Protein AF-A0A7C2RDG3-F1 (afdb_monomer)

Solvent-accessible surface area (backbone atoms only — not comparable to full-atom values): 4811 Å² total; per-residue (Å²): 50,68,52,20,84,84,53,68,52,64,59,61,53,54,49,47,54,48,48,59,75,64,56,87,61,97,66,88,74,85,78,93,80,40,84,72,40,36,77,74,81,81,73,53,70,69,55,55,50,51,54,51,50,52,56,51,50,51,49,26,64,78,68,73,50,55,70,70,61,54,51,54,59,74,71,50,132

pLDDT: mean 90.43, std 9.87, range [52.97, 98.62]

Mean predicted aligned error: 5.08 Å

Structure (mmCIF, N/CA/C/O backbone):
data_AF-A0A7C2RDG3-F1
#
_entry.id   AF-A0A7C2RDG3-F1
#
loop_
_atom_site.group_PDB
_atom_site.id
_atom_site.type_symbol
_atom_site.label_atom_id
_atom_site.label_alt_id
_atom_site.label_comp_id
_atom_site.label_asym_id
_atom_site.label_entity_id
_atom_site.label_seq_id
_atom_site.pdbx_PDB_ins_code
_atom_site.Cartn_x
_atom_site.Cartn_y
_atom_site.Cartn_z
_atom_site.occupancy
_atom_site.B_iso_or_equiv
_atom_site.auth_seq_id
_ato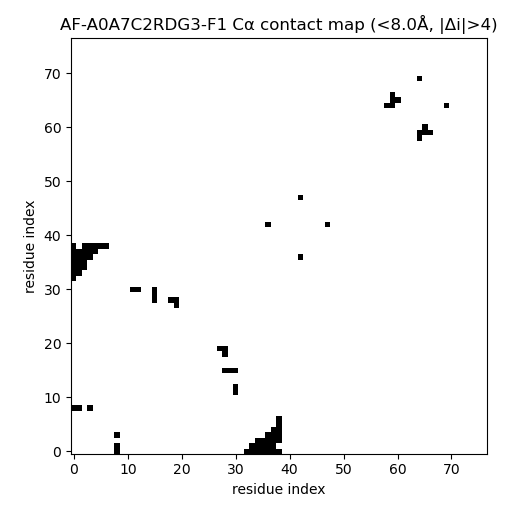m_site.auth_comp_id
_atom_site.auth_asym_id
_atom_site.auth_atom_id
_atom_site.pdbx_PDB_model_num
ATOM 1 N N . GLY A 1 1 ? 2.973 -4.979 -10.347 1.00 84.31 1 GLY A N 1
ATOM 2 C CA . GLY A 1 1 ? 1.762 -4.427 -10.991 1.00 84.31 1 GLY A CA 1
ATOM 3 C C . GLY A 1 1 ? 1.341 -5.332 -12.130 1.00 84.31 1 GLY A C 1
ATOM 4 O O . GLY A 1 1 ? 1.716 -6.497 -12.111 1.00 84.31 1 GLY A O 1
ATOM 5 N N . ASP A 1 2 ? 0.593 -4.835 -13.118 1.00 91.69 2 ASP A N 1
ATOM 6 C CA . ASP A 1 2 ? 0.096 -5.649 -14.252 1.00 91.69 2 ASP A CA 1
ATOM 7 C C . ASP A 1 2 ? 1.202 -6.371 -15.033 1.00 91.69 2 ASP A C 1
ATOM 9 O O . ASP A 1 2 ? 0.955 -7.425 -15.610 1.00 91.69 2 ASP A O 1
ATOM 13 N N . SER A 1 3 ? 2.415 -5.814 -15.048 1.00 92.31 3 SER A N 1
ATOM 14 C CA . SER A 1 3 ? 3.558 -6.369 -15.780 1.00 92.31 3 SER A CA 1
ATOM 15 C C . SER A 1 3 ? 4.467 -7.244 -14.904 1.00 92.31 3 SER A C 1
ATOM 17 O O . SER A 1 3 ? 5.622 -7.480 -15.261 1.00 92.31 3 SER A O 1
ATOM 19 N N . ASP A 1 4 ? 4.014 -7.675 -13.719 1.00 92.56 4 ASP A N 1
ATOM 20 C CA . ASP A 1 4 ? 4.788 -8.591 -12.874 1.00 92.56 4 ASP A CA 1
ATOM 21 C C . ASP A 1 4 ? 4.840 -9.982 -13.523 1.00 92.56 4 ASP A C 1
ATOM 23 O O . ASP A 1 4 ? 3.839 -10.685 -13.630 1.00 92.56 4 ASP A O 1
ATOM 27 N N . THR A 1 5 ? 6.030 -10.364 -13.984 1.00 92.88 5 THR A N 1
ATOM 28 C CA . THR A 1 5 ? 6.295 -11.656 -14.628 1.00 92.88 5 THR A CA 1
ATOM 29 C C . THR A 1 5 ? 6.782 -12.730 -13.654 1.00 92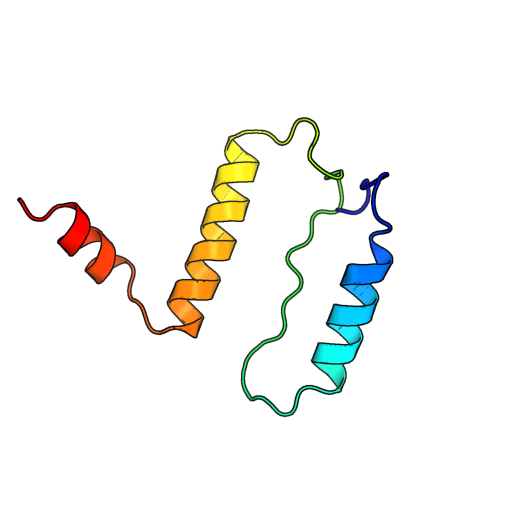.88 5 THR A C 1
ATOM 31 O O . THR A 1 5 ? 6.990 -13.871 -14.062 1.00 92.88 5 THR A O 1
ATOM 34 N N . ARG A 1 6 ? 6.996 -12.388 -12.376 1.00 94.88 6 ARG A N 1
ATOM 35 C CA . ARG A 1 6 ? 7.459 -13.309 -11.326 1.00 94.88 6 ARG A CA 1
ATOM 36 C C . ARG A 1 6 ? 6.305 -13.839 -10.487 1.00 94.88 6 ARG A C 1
ATOM 38 O O . ARG A 1 6 ? 6.331 -15.005 -10.104 1.00 94.88 6 ARG A O 1
ATOM 45 N N . VAL A 1 7 ? 5.323 -12.992 -10.186 1.00 95.06 7 VAL A N 1
ATOM 46 C CA . VAL A 1 7 ? 4.138 -13.343 -9.396 1.00 95.06 7 VAL A CA 1
ATOM 47 C C . VAL A 1 7 ? 2.892 -12.834 -10.109 1.00 95.06 7 VAL A C 1
ATOM 49 O O . VAL A 1 7 ? 2.794 -11.652 -10.421 1.00 95.06 7 VAL A O 1
ATOM 52 N N . ASP A 1 8 ? 1.922 -13.723 -10.337 1.00 95.75 8 ASP A N 1
ATOM 53 C CA . ASP A 1 8 ? 0.697 -13.383 -11.063 1.00 95.75 8 ASP A CA 1
ATOM 54 C C . ASP A 1 8 ? -0.118 -12.298 -10.317 1.00 95.75 8 ASP A C 1
ATOM 56 O O . ASP A 1 8 ? -0.538 -12.518 -9.168 1.00 95.75 8 ASP A O 1
ATOM 60 N N . PRO A 1 9 ? -0.413 -11.145 -10.952 1.00 95.62 9 PRO A N 1
ATOM 61 C CA . PRO A 1 9 ? -1.134 -10.048 -10.306 1.00 95.62 9 PRO A CA 1
ATOM 62 C C . PRO A 1 9 ? -2.546 -10.407 -9.818 1.00 95.62 9 PRO A C 1
ATOM 64 O O . PRO A 1 9 ? -3.096 -9.733 -8.938 1.00 95.62 9 PRO A O 1
ATOM 67 N N . LEU A 1 10 ? -3.151 -11.476 -10.346 1.00 96.62 10 LEU A N 1
ATOM 68 C CA . LEU A 1 10 ? -4.464 -11.960 -9.932 1.00 96.62 10 LEU A CA 1
ATOM 69 C C . LEU A 1 10 ? -4.482 -12.407 -8.464 1.00 96.62 10 LEU A C 1
ATOM 71 O O . LEU A 1 10 ? -5.549 -12.417 -7.848 1.00 96.62 10 LEU A O 1
ATOM 75 N N . HIS A 1 11 ? -3.330 -12.754 -7.882 1.00 97.56 11 HIS A N 1
ATOM 76 C CA . HIS A 1 11 ? -3.236 -13.105 -6.462 1.00 97.56 11 HIS A CA 1
ATOM 77 C C . HIS A 1 11 ? -3.686 -11.934 -5.583 1.00 97.56 11 HIS A C 1
ATOM 79 O O . HIS A 1 11 ? -4.617 -12.076 -4.787 1.00 97.56 11 HIS A O 1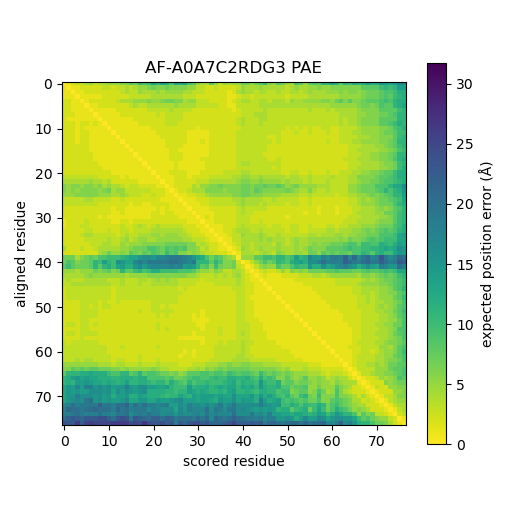
ATOM 85 N N . ALA A 1 12 ? -3.097 -10.756 -5.799 1.00 97.12 12 ALA A N 1
ATOM 86 C CA . ALA A 1 12 ? -3.444 -9.553 -5.055 1.00 97.12 12 ALA A CA 1
ATOM 87 C C . ALA A 1 12 ? -4.883 -9.098 -5.349 1.00 97.12 12 ALA A C 1
ATOM 89 O O . ALA A 1 12 ? -5.630 -8.791 -4.421 1.00 97.12 12 ALA A O 1
ATOM 90 N N . ARG A 1 13 ? -5.314 -9.124 -6.621 1.00 97.31 13 ARG A N 1
ATOM 91 C CA . ARG A 1 13 ? -6.664 -8.669 -7.007 1.00 97.31 13 ARG A CA 1
ATOM 92 C C . ARG A 1 13 ? -7.780 -9.522 -6.406 1.00 97.31 13 ARG A C 1
ATOM 94 O O . ARG A 1 13 ? -8.724 -8.971 -5.847 1.00 97.31 13 ARG A O 1
ATOM 101 N N . LYS A 1 14 ? -7.679 -10.857 -6.485 1.00 98.12 14 LYS A N 1
ATOM 102 C CA . LYS A 1 14 ? -8.702 -11.753 -5.910 1.00 98.12 14 LYS A CA 1
ATOM 103 C C . LYS A 1 14 ? -8.754 -11.645 -4.392 1.00 98.12 14 LYS A C 1
ATOM 105 O O . LYS A 1 14 ? -9.844 -11.624 -3.831 1.00 98.12 14 LYS A O 1
ATOM 110 N N . MET A 1 15 ? -7.594 -11.559 -3.737 1.00 98.38 15 MET A N 1
ATOM 111 C CA . MET A 1 15 ? -7.528 -11.390 -2.287 1.00 98.38 15 MET A CA 1
ATOM 112 C C . MET A 1 15 ? -8.160 -10.064 -1.852 1.00 98.38 15 MET A C 1
ATOM 114 O O . MET A 1 15 ? -8.990 -10.066 -0.950 1.00 98.38 15 MET A O 1
ATOM 118 N N . ALA A 1 16 ? -7.820 -8.953 -2.514 1.00 98.25 16 ALA A N 1
ATOM 119 C CA . ALA A 1 16 ? -8.392 -7.645 -2.206 1.00 98.25 16 ALA A CA 1
ATOM 120 C C . ALA A 1 16 ? -9.916 -7.632 -2.388 1.00 98.25 16 ALA A C 1
ATOM 122 O O . ALA A 1 16 ? -10.626 -7.206 -1.482 1.00 98.25 16 ALA A O 1
ATOM 123 N N . ALA A 1 17 ? -10.418 -8.169 -3.506 1.00 98.38 17 ALA A N 1
ATOM 124 C CA . ALA A 1 17 ? -11.853 -8.262 -3.765 1.00 98.38 17 ALA A CA 1
ATOM 125 C C . ALA A 1 17 ? -12.580 -9.107 -2.706 1.00 98.38 17 ALA A C 1
ATOM 127 O O . ALA A 1 17 ? -13.630 -8.706 -2.208 1.00 98.38 17 ALA A O 1
ATOM 128 N N . LEU A 1 18 ? -12.006 -10.254 -2.322 1.00 98.62 18 LEU A N 1
ATOM 129 C CA . LEU A 1 18 ? -12.572 -11.099 -1.273 1.00 98.62 18 LEU A CA 1
ATOM 130 C C . LEU A 1 18 ? -12.607 -10.362 0.070 1.00 98.62 18 LEU A C 1
ATOM 132 O O . LEU A 1 18 ? -13.658 -10.295 0.695 1.00 98.62 18 LEU A O 1
ATOM 136 N N . LEU A 1 19 ? -11.490 -9.761 0.487 1.00 98.38 19 LEU A N 1
ATOM 137 C CA . LEU A 1 19 ? -11.404 -9.022 1.747 1.00 98.38 19 LEU A CA 1
ATOM 138 C C . LEU A 1 19 ? -12.375 -7.837 1.788 1.00 98.38 19 LEU A C 1
ATOM 140 O O . LEU A 1 19 ? -13.009 -7.618 2.814 1.00 98.38 19 LEU A O 1
ATOM 144 N N . GLN A 1 20 ? -12.533 -7.102 0.687 1.00 98.19 20 GLN A N 1
ATOM 145 C CA . GLN A 1 20 ? -13.520 -6.024 0.578 1.00 98.19 20 GLN A CA 1
ATOM 146 C C . GLN A 1 20 ? -14.955 -6.542 0.721 1.00 98.19 20 GLN A C 1
ATOM 148 O O . GLN A 1 20 ? -15.773 -5.891 1.364 1.00 98.19 20 GLN A O 1
ATOM 153 N N . ALA A 1 21 ? -15.261 -7.712 0.154 1.00 98.25 21 ALA A N 1
ATOM 154 C CA . ALA A 1 21 ? -16.592 -8.307 0.228 1.00 98.25 21 ALA A CA 1
ATOM 155 C C . ALA A 1 21 ? -16.914 -8.916 1.604 1.00 98.25 21 ALA A C 1
ATOM 157 O O . ALA A 1 21 ? -18.084 -8.983 1.976 1.00 98.25 21 ALA A O 1
ATOM 158 N N . THR A 1 22 ? -15.906 -9.389 2.345 1.00 98.19 22 THR A N 1
ATOM 159 C CA . THR A 1 22 ? -16.121 -10.184 3.567 1.00 98.19 22 THR A CA 1
ATOM 160 C C . THR A 1 22 ? -15.652 -9.522 4.855 1.00 98.19 22 THR A C 1
ATOM 162 O O . THR A 1 22 ? -15.904 -10.065 5.929 1.00 98.19 22 THR A O 1
ATOM 165 N N . THR A 1 23 ? -14.919 -8.408 4.794 1.00 96.75 23 THR A N 1
ATOM 166 C CA . THR A 1 23 ? -14.423 -7.749 6.007 1.00 96.75 23 THR A CA 1
ATOM 167 C C . THR A 1 23 ? -15.585 -7.313 6.902 1.00 96.75 23 THR A C 1
ATOM 169 O O . THR A 1 23 ? -16.4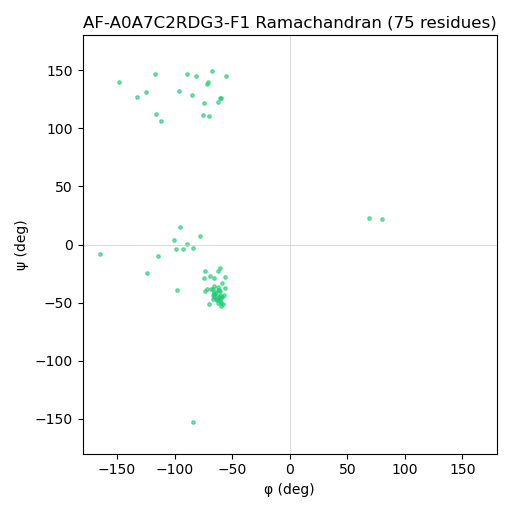86 -6.599 6.478 1.00 96.75 23 THR A O 1
ATOM 172 N N . GLY A 1 24 ? -15.552 -7.736 8.168 1.00 96.81 24 GLY A N 1
ATOM 173 C CA . GLY A 1 24 ? -16.439 -7.220 9.218 1.00 96.81 24 GLY A CA 1
ATOM 174 C C . GLY A 1 24 ? -15.860 -6.002 9.944 1.00 96.81 24 GLY A C 1
ATOM 175 O O . GLY A 1 24 ? -16.458 -5.506 10.895 1.00 96.81 24 GLY A O 1
ATOM 176 N N . SER A 1 25 ? -14.665 -5.551 9.551 1.00 95.31 25 SER A N 1
ATOM 177 C CA . SER A 1 25 ? -14.039 -4.359 10.113 1.00 95.31 25 SER A CA 1
ATOM 178 C C . SER A 1 25 ? -14.600 -3.100 9.461 1.00 95.31 25 SER A C 1
ATOM 180 O O . SER A 1 25 ? -14.798 -3.064 8.252 1.00 95.31 25 SER A O 1
ATOM 182 N N . ASN A 1 26 ? -14.727 -2.022 10.237 1.00 95.31 26 ASN A N 1
ATOM 183 C CA . ASN A 1 26 ? -15.032 -0.685 9.712 1.00 95.31 26 ASN A CA 1
ATOM 184 C C . ASN A 1 26 ? -13.804 0.010 9.088 1.00 95.31 26 ASN A C 1
ATOM 186 O O . ASN A 1 26 ? -13.851 1.202 8.786 1.00 95.31 26 ASN A O 1
ATOM 190 N N . LYS A 1 27 ? -12.680 -0.703 8.949 1.00 96.44 27 LYS A N 1
ATOM 191 C CA . LYS A 1 27 ? -11.456 -0.201 8.321 1.00 96.44 27 LYS A CA 1
ATOM 192 C C . LYS A 1 27 ? -11.465 -0.478 6.814 1.00 96.44 27 LYS A C 1
ATOM 194 O O . LYS A 1 27 ? -11.985 -1.509 6.388 1.00 96.44 27 LYS A O 1
ATOM 199 N N . PRO A 1 28 ? -10.867 0.407 6.002 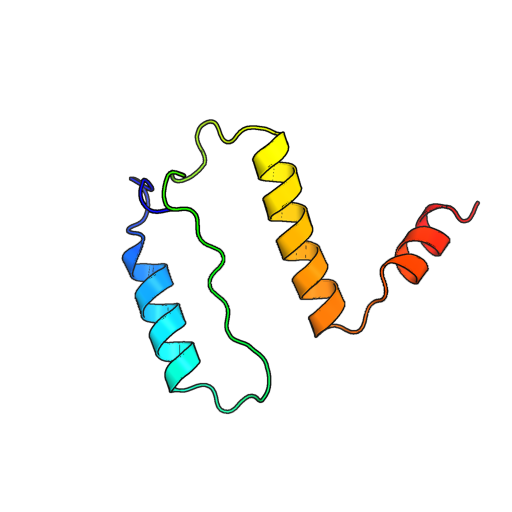1.00 96.88 28 PRO A N 1
ATOM 200 C CA . PRO A 1 28 ? -10.798 0.219 4.558 1.00 96.88 28 PRO A CA 1
ATOM 201 C C . PRO A 1 28 ? -9.899 -0.966 4.185 1.00 96.88 28 PRO A C 1
ATOM 203 O O . PRO A 1 28 ? -8.886 -1.233 4.832 1.00 96.88 28 PRO A O 1
ATOM 206 N N . VAL A 1 29 ? -10.226 -1.611 3.070 1.00 97.56 29 VAL A N 1
ATOM 207 C CA . VAL A 1 29 ? -9.344 -2.560 2.385 1.00 97.56 29 VAL A CA 1
ATOM 208 C C . VAL A 1 29 ? -9.028 -1.978 1.014 1.00 97.56 29 VAL A C 1
ATOM 210 O O . VAL A 1 29 ? -9.914 -1.859 0.167 1.00 97.56 29 VAL A O 1
ATOM 213 N N . LEU A 1 30 ? -7.770 -1.594 0.805 1.00 97.56 30 LEU A N 1
ATOM 214 C CA . LEU A 1 30 ? -7.297 -0.952 -0.420 1.00 97.56 30 LEU A CA 1
ATOM 215 C C . LEU A 1 30 ? -6.252 -1.833 -1.106 1.00 97.56 30 LEU A C 1
ATOM 217 O O . LEU A 1 30 ? -5.476 -2.518 -0.442 1.00 97.56 30 LEU A O 1
ATOM 221 N N . LEU A 1 31 ? -6.227 -1.791 -2.438 1.00 96.94 31 LEU A N 1
ATOM 222 C CA . LEU A 1 31 ? -5.177 -2.396 -3.249 1.00 96.94 31 LEU A CA 1
ATOM 223 C C . LEU A 1 31 ? -4.385 -1.272 -3.915 1.00 96.94 31 LEU A C 1
ATOM 225 O O . LEU A 1 31 ? -4.879 -0.641 -4.847 1.00 96.94 31 LEU A O 1
ATOM 229 N N . HIS A 1 32 ? -3.167 -1.032 -3.434 1.00 95.56 32 HIS A N 1
ATOM 230 C CA . HIS A 1 32 ? -2.234 -0.139 -4.110 1.00 95.56 32 HIS A CA 1
ATOM 231 C C . HIS A 1 32 ? -1.688 -0.852 -5.354 1.00 95.56 32 HIS A C 1
ATOM 233 O O . HIS A 1 32 ? -1.189 -1.977 -5.262 1.00 95.56 32 HIS A O 1
ATOM 239 N N . TYR A 1 33 ? -1.887 -0.259 -6.533 1.00 93.12 33 TYR A N 1
ATOM 240 C CA . TYR A 1 33 ? -1.731 -0.972 -7.795 1.00 93.12 33 TYR A CA 1
ATOM 241 C C . TYR A 1 33 ? -1.248 -0.074 -8.928 1.00 93.12 33 TYR A C 1
ATOM 243 O O . TYR A 1 33 ? -1.742 1.035 -9.106 1.00 93.12 33 TYR A O 1
ATOM 251 N N . ASP A 1 34 ? -0.353 -0.613 -9.754 1.00 91.19 34 ASP A N 1
ATOM 252 C CA . ASP A 1 34 ? 0.172 0.048 -10.945 1.00 91.19 34 ASP A CA 1
ATOM 253 C C . ASP A 1 34 ? -0.042 -0.843 -12.182 1.00 91.19 34 ASP A C 1
ATOM 255 O O . ASP A 1 34 ? 0.255 -2.045 -12.172 1.00 91.19 34 ASP A O 1
ATOM 259 N N . THR A 1 35 ? -0.575 -0.247 -13.250 1.00 90.88 35 THR A N 1
ATOM 260 C CA . THR A 1 35 ? -0.948 -0.930 -14.502 1.00 90.88 35 THR A CA 1
ATOM 261 C C . THR A 1 35 ? 0.213 -1.112 -15.484 1.00 90.88 35 THR A C 1
ATOM 263 O O . THR A 1 35 ? 0.054 -1.715 -16.543 1.00 90.88 35 THR A O 1
ATOM 266 N N . LYS A 1 36 ? 1.400 -0.601 -15.158 1.00 88.44 36 LYS A N 1
ATOM 267 C CA . LYS A 1 36 ? 2.614 -0.675 -15.983 1.00 88.44 36 LYS A CA 1
ATOM 268 C C . LYS A 1 36 ? 3.790 -1.305 -15.237 1.00 88.44 36 LYS A C 1
ATOM 270 O O . LYS A 1 36 ? 4.687 -1.849 -15.872 1.00 88.44 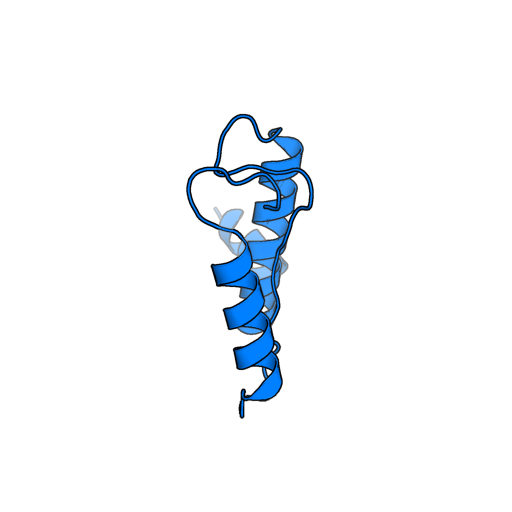36 LYS A O 1
ATOM 275 N N . ALA A 1 37 ? 3.805 -1.254 -13.907 1.00 86.88 37 ALA A N 1
ATOM 276 C CA . ALA A 1 37 ? 4.921 -1.746 -13.110 1.00 86.88 37 ALA A CA 1
ATOM 277 C C . ALA A 1 37 ? 5.026 -3.282 -13.106 1.00 86.88 37 ALA A C 1
ATOM 279 O O . ALA A 1 37 ? 4.026 -3.999 -12.966 1.00 86.88 37 ALA A O 1
ATOM 280 N N . GLY A 1 38 ? 6.266 -3.775 -13.192 1.00 87.44 38 GLY A N 1
ATOM 281 C CA . GLY A 1 38 ? 6.632 -5.183 -13.021 1.00 87.44 38 GLY A CA 1
ATOM 282 C C . GLY A 1 38 ? 6.827 -5.596 -11.560 1.00 87.44 38 GLY A C 1
ATOM 283 O O . GLY A 1 38 ? 6.220 -5.007 -10.668 1.00 87.44 38 GLY A O 1
ATOM 284 N N . HIS A 1 39 ? 7.671 -6.609 -11.320 1.00 88.62 39 HIS A N 1
ATOM 285 C CA . HIS A 1 39 ? 7.980 -7.093 -9.965 1.00 88.62 39 HIS A CA 1
ATOM 286 C C . HIS A 1 39 ? 8.824 -6.104 -9.151 1.00 88.62 39 HIS A C 1
ATOM 288 O O . HIS A 1 39 ? 8.504 -5.781 -8.016 1.00 88.62 39 HIS A O 1
ATOM 294 N N . SER A 1 40 ? 9.936 -5.643 -9.727 1.00 73.88 40 SER A N 1
ATOM 295 C CA . SER A 1 40 ? 10.862 -4.709 -9.065 1.00 73.88 40 SER A CA 1
ATOM 296 C C . SER A 1 40 ? 11.854 -4.022 -10.014 1.00 73.88 40 SER A C 1
ATOM 298 O O . SER A 1 40 ? 12.590 -3.130 -9.600 1.00 73.88 40 SER A O 1
ATOM 300 N N . GLY A 1 41 ? 11.915 -4.423 -11.289 1.00 67.31 41 GLY A N 1
ATOM 301 C CA . GLY A 1 41 ? 12.925 -3.930 -12.224 1.00 67.31 41 GLY A CA 1
ATOM 302 C C . GLY A 1 41 ? 12.637 -2.511 -12.714 1.00 67.31 41 GLY A C 1
ATOM 303 O O . GLY A 1 41 ? 11.709 -2.314 -13.490 1.00 67.31 41 GLY A O 1
ATOM 304 N N . GLY A 1 42 ? 13.469 -1.547 -12.311 1.00 75.06 42 GLY A N 1
ATOM 305 C CA . GLY A 1 42 ? 13.597 -0.255 -12.997 1.00 75.06 42 GLY A CA 1
ATOM 306 C C . GLY A 1 42 ? 12.527 0.797 -12.692 1.00 75.06 42 GLY A C 1
ATOM 307 O O . GLY A 1 42 ? 12.346 1.705 -13.500 1.00 75.06 42 GLY A O 1
ATOM 308 N N . LEU A 1 43 ? 11.831 0.708 -11.553 1.00 83.44 43 LEU A N 1
ATOM 309 C CA . LEU A 1 43 ? 10.920 1.772 -11.116 1.00 83.44 43 LEU A CA 1
ATOM 310 C C . LEU A 1 43 ? 11.692 3.095 -10.933 1.00 83.44 43 LEU A C 1
ATOM 312 O O . LEU A 1 43 ? 12.681 3.115 -10.193 1.00 83.44 43 LEU A O 1
ATOM 316 N N . PRO A 1 44 ? 11.264 4.204 -11.570 1.00 90.12 44 PRO A N 1
ATOM 317 C CA . PRO A 1 44 ? 11.872 5.514 -11.361 1.00 90.12 44 PRO A CA 1
ATOM 318 C C . PRO A 1 44 ? 11.876 5.899 -9.880 1.00 90.12 44 PRO A C 1
ATOM 320 O O . PRO A 1 44 ? 10.920 5.611 -9.163 1.00 90.12 44 PRO A O 1
ATOM 323 N N . VAL A 1 45 ? 12.919 6.600 -9.426 1.00 92.75 45 VAL A N 1
ATOM 324 C CA . VAL A 1 45 ? 13.022 7.054 -8.025 1.00 92.75 45 VAL A CA 1
ATOM 325 C C . VAL A 1 45 ? 11.813 7.900 -7.620 1.00 92.75 45 VAL A C 1
ATOM 327 O O . VAL A 1 45 ? 11.316 7.751 -6.511 1.00 92.75 45 VAL A O 1
ATOM 330 N N . SER A 1 46 ? 11.289 8.731 -8.525 1.00 93.81 46 SER A N 1
ATOM 331 C CA . SER A 1 46 ? 10.065 9.500 -8.275 1.00 93.81 46 SER A CA 1
ATOM 332 C C . SER A 1 46 ? 8.881 8.599 -7.926 1.00 93.81 46 SER A C 1
ATOM 334 O O . SER A 1 46 ? 8.183 8.865 -6.955 1.00 93.81 46 SER A O 1
ATOM 336 N N . LYS A 1 47 ? 8.710 7.491 -8.654 1.00 90.94 47 LYS A N 1
ATOM 337 C CA . LYS A 1 47 ? 7.628 6.539 -8.404 1.00 90.94 47 LYS A CA 1
ATOM 338 C C . LYS A 1 47 ? 7.825 5.796 -7.084 1.00 90.94 47 LYS A C 1
ATOM 340 O O . LYS A 1 47 ? 6.874 5.625 -6.339 1.00 90.94 47 LYS A O 1
ATOM 345 N N . GLN A 1 48 ? 9.065 5.441 -6.749 1.00 91.81 48 GLN A N 1
ATOM 346 C CA . GLN A 1 48 ? 9.379 4.853 -5.442 1.00 91.81 48 GLN A CA 1
ATOM 347 C C . GLN A 1 48 ? 9.044 5.810 -4.286 1.00 91.81 48 GLN A C 1
ATOM 349 O O . GLN A 1 48 ? 8.540 5.371 -3.257 1.00 91.81 48 GLN A O 1
ATOM 354 N N . ILE A 1 49 ? 9.305 7.114 -4.450 1.00 95.25 49 ILE A N 1
ATOM 355 C CA . ILE A 1 49 ? 8.954 8.136 -3.453 1.00 95.25 49 ILE A CA 1
ATOM 356 C C . ILE A 1 49 ? 7.435 8.259 -3.320 1.00 95.25 49 ILE A C 1
ATOM 358 O O . ILE A 1 49 ? 6.942 8.307 -2.196 1.00 95.25 49 ILE A O 1
ATOM 362 N N . GLU A 1 50 ? 6.701 8.301 -4.433 1.00 94.69 50 GLU A N 1
ATOM 363 C CA . GLU A 1 50 ? 5.231 8.325 -4.433 1.00 94.69 50 GLU A CA 1
ATOM 364 C C . GLU A 1 50 ? 4.661 7.100 -3.709 1.00 94.69 50 GLU A C 1
ATOM 366 O O . GLU A 1 50 ? 3.899 7.255 -2.758 1.00 94.69 50 GLU A O 1
ATOM 371 N N . ASP A 1 51 ? 5.109 5.898 -4.083 1.00 93.88 51 ASP A N 1
ATOM 372 C CA . ASP A 1 51 ? 4.614 4.646 -3.511 1.00 93.88 51 ASP A CA 1
ATOM 373 C C . ASP A 1 51 ? 4.875 4.578 -1.999 1.00 93.88 51 ASP A C 1
ATOM 375 O O . ASP A 1 51 ? 3.977 4.267 -1.216 1.00 93.88 51 ASP A O 1
ATOM 379 N N . LEU A 1 52 ? 6.085 4.951 -1.569 1.00 95.12 52 LEU A N 1
ATOM 380 C CA . LEU A 1 52 ? 6.434 5.000 -0.150 1.00 95.12 52 LEU A CA 1
ATOM 381 C C . LEU A 1 52 ? 5.638 6.077 0.603 1.00 95.12 52 LEU A C 1
ATOM 383 O O . LEU A 1 52 ? 5.280 5.886 1.767 1.00 95.12 52 LEU A O 1
ATOM 387 N N . THR A 1 53 ? 5.357 7.209 -0.044 1.00 96.06 53 THR A N 1
ATOM 388 C CA . THR A 1 53 ? 4.550 8.285 0.543 1.00 96.06 53 THR A CA 1
ATOM 389 C C . THR A 1 53 ? 3.125 7.808 0.789 1.00 96.06 53 THR A C 1
ATOM 391 O O . THR A 1 53 ? 2.592 8.051 1.873 1.00 96.06 53 THR A O 1
ATOM 394 N N . ASP A 1 54 ? 2.527 7.089 -0.159 1.00 96.88 54 ASP A N 1
ATOM 395 C CA . ASP A 1 54 ? 1.178 6.540 -0.026 1.00 96.88 54 ASP A CA 1
ATOM 396 C C . ASP A 1 54 ? 1.110 5.458 1.062 1.00 96.88 54 ASP A C 1
ATOM 398 O O . ASP A 1 54 ? 0.210 5.484 1.908 1.00 96.88 54 ASP A O 1
ATOM 402 N N . GLU A 1 55 ? 2.094 4.553 1.110 1.00 96.19 55 GLU A N 1
ATOM 403 C CA . GLU A 1 55 ? 2.189 3.512 2.141 1.00 96.19 55 GLU A CA 1
ATOM 404 C C . GLU A 1 55 ? 2.293 4.107 3.552 1.00 96.19 55 GLU A C 1
ATOM 406 O O . GLU A 1 55 ? 1.521 3.747 4.449 1.00 96.19 55 GLU A O 1
ATOM 411 N N . LEU A 1 56 ? 3.209 5.058 3.758 1.00 96.00 56 LEU A N 1
ATOM 412 C CA . LEU A 1 56 ? 3.389 5.712 5.055 1.00 96.00 56 LEU A CA 1
ATOM 413 C C . LEU A 1 56 ? 2.177 6.568 5.432 1.00 96.00 56 LEU A C 1
ATOM 415 O O . LEU A 1 56 ? 1.761 6.557 6.593 1.00 96.00 56 LEU A O 1
ATOM 419 N N . SER A 1 57 ? 1.571 7.261 4.466 1.00 96.00 57 SER A N 1
ATOM 420 C CA . SER A 1 57 ? 0.369 8.069 4.696 1.00 96.00 57 SER A CA 1
ATOM 421 C C . SER A 1 57 ? -0.816 7.205 5.125 1.00 96.00 57 SER A C 1
ATOM 423 O O . SER A 1 57 ? -1.527 7.555 6.071 1.00 96.00 57 SER A O 1
ATOM 425 N N . PHE A 1 58 ? -1.001 6.039 4.496 1.00 96.81 58 PHE A N 1
ATOM 426 C CA . PHE A 1 58 ? -2.018 5.070 4.902 1.00 96.81 58 PHE A CA 1
ATOM 427 C C . PHE A 1 58 ? -1.782 4.566 6.330 1.00 96.81 58 PHE A C 1
ATOM 429 O O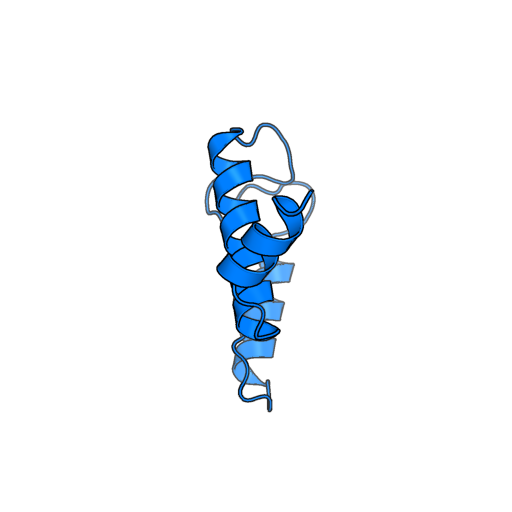 . PHE A 1 58 ? -2.719 4.526 7.132 1.00 96.81 58 PHE A O 1
ATOM 436 N N . LEU A 1 59 ? -0.537 4.220 6.674 1.00 96.06 59 LEU A N 1
ATOM 437 C CA . LEU A 1 59 ? -0.189 3.767 8.022 1.00 96.06 59 LEU A CA 1
ATOM 438 C C . LEU A 1 59 ? -0.438 4.854 9.068 1.00 96.06 59 LEU A C 1
ATOM 440 O O . LEU A 1 59 ? -1.051 4.578 10.097 1.00 96.06 59 LEU A O 1
ATOM 444 N N . PHE A 1 60 ? -0.014 6.090 8.806 1.00 96.44 60 PHE A N 1
ATOM 445 C CA . PHE A 1 60 ? -0.230 7.213 9.718 1.00 96.44 60 PHE A CA 1
ATOM 446 C C . PHE A 1 60 ? -1.714 7.457 9.960 1.00 96.44 60 PHE A C 1
ATOM 448 O O . PHE A 1 60 ? -2.147 7.550 11.110 1.00 96.44 60 PHE A O 1
ATOM 455 N N . TRP A 1 61 ? -2.510 7.439 8.894 1.00 95.38 61 TRP A N 1
ATOM 456 C CA . TRP A 1 61 ? -3.957 7.548 8.995 1.00 95.38 61 TRP A CA 1
ATOM 457 C C . TRP A 1 61 ? -4.581 6.412 9.820 1.00 95.38 61 TRP A C 1
ATOM 459 O O . TRP A 1 61 ? -5.359 6.675 10.737 1.00 95.38 61 TRP A O 1
ATOM 469 N N . GLN A 1 62 ? -4.228 5.152 9.546 1.00 96.06 62 GLN A N 1
ATOM 470 C CA . GLN A 1 62 ? -4.826 3.995 10.225 1.00 96.06 62 GLN A CA 1
ATOM 471 C C . GLN A 1 62 ? -4.358 3.803 11.674 1.00 96.06 62 GLN A C 1
ATOM 473 O O . GLN A 1 62 ? -5.060 3.152 12.456 1.00 96.06 62 GLN A O 1
ATOM 478 N N . LEU A 1 63 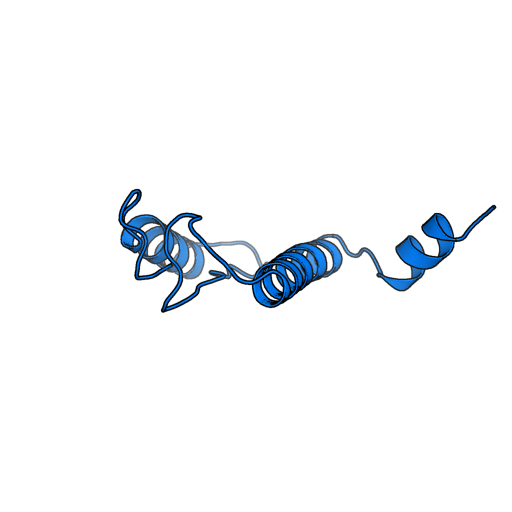? -3.191 4.348 12.029 1.00 95.44 63 LEU A N 1
ATOM 479 C CA . LEU A 1 63 ? -2.614 4.299 13.375 1.00 95.44 63 LEU A CA 1
ATOM 480 C C . LEU A 1 63 ? -2.861 5.580 14.187 1.00 95.44 63 LEU A C 1
ATOM 482 O O . LEU A 1 63 ? -2.501 5.625 15.361 1.00 95.44 63 LEU A O 1
ATOM 486 N N . GLY A 1 64 ? -3.475 6.609 13.593 1.00 94.31 64 GLY A N 1
ATOM 487 C CA . GLY A 1 64 ? -3.725 7.892 14.256 1.00 94.31 64 GLY A CA 1
ATOM 488 C C . GLY A 1 64 ? -2.457 8.707 14.530 1.00 94.31 64 GLY A C 1
ATOM 489 O O . GLY A 1 64 ? -2.453 9.544 15.431 1.00 94.31 64 GLY A O 1
ATOM 490 N N . VAL A 1 65 ? -1.383 8.459 13.776 1.00 94.06 65 VAL A N 1
ATOM 491 C CA . VAL A 1 65 ? -0.129 9.216 13.857 1.00 94.06 65 VAL A CA 1
ATOM 492 C C . VAL A 1 65 ? -0.262 10.454 12.989 1.00 94.06 65 VAL A C 1
ATOM 494 O O . VAL A 1 65 ? -0.604 10.348 11.812 1.00 94.06 65 VAL A O 1
ATOM 497 N N . ARG A 1 66 ? 0.034 11.633 13.537 1.00 89.19 66 ARG A N 1
ATOM 498 C CA . ARG A 1 66 ? 0.020 12.858 12.740 1.00 89.19 66 ARG A CA 1
ATOM 499 C C . ARG A 1 66 ? 1.428 13.194 12.254 1.00 89.19 66 ARG A C 1
ATOM 501 O O . ARG A 1 66 ? 2.391 13.163 13.025 1.00 89.19 66 ARG A O 1
ATOM 508 N N . ALA A 1 67 ? 1.570 13.494 10.965 1.00 80.31 67 ALA A N 1
ATOM 509 C CA . ALA A 1 67 ? 2.876 13.698 10.332 1.00 80.31 67 ALA A CA 1
ATOM 510 C C . ALA A 1 67 ? 3.673 14.841 10.989 1.00 80.31 67 ALA A C 1
ATOM 512 O O . ALA A 1 67 ? 4.894 14.762 11.130 1.00 80.31 67 ALA A O 1
ATOM 513 N N . GLU A 1 68 ? 2.986 15.876 11.472 1.00 79.94 68 GLU A N 1
ATOM 514 C CA . GLU A 1 68 ? 3.597 16.993 12.184 1.00 79.94 68 GLU A CA 1
ATOM 515 C C . GLU A 1 68 ? 4.217 16.589 13.528 1.00 79.94 68 GLU A C 1
ATOM 517 O O . GLU A 1 68 ? 5.182 17.212 13.965 1.00 79.94 68 GLU A O 1
ATOM 522 N N . GLU A 1 69 ? 3.698 15.555 14.193 1.00 77.25 69 GLU A N 1
ATOM 523 C CA . GLU A 1 69 ? 4.247 15.059 15.460 1.00 77.25 69 GLU A CA 1
ATOM 524 C C . 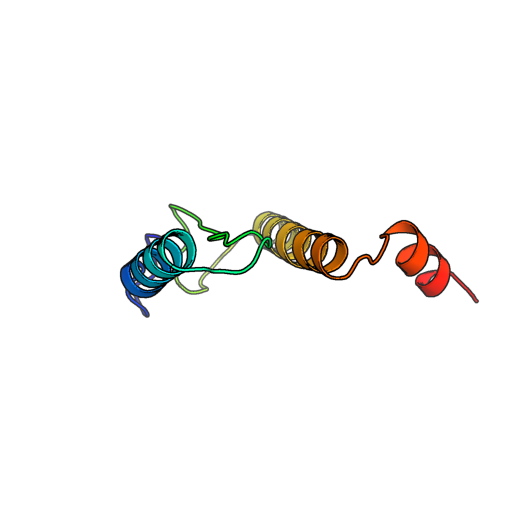GLU A 1 69 ? 5.554 14.299 15.229 1.00 77.25 69 GLU A C 1
ATOM 526 O O . GLU A 1 69 ? 6.519 14.468 15.979 1.00 77.25 69 GLU A O 1
ATOM 531 N N . VAL A 1 70 ? 5.606 13.510 14.153 1.00 77.50 70 VAL A N 1
ATOM 532 C CA . VAL A 1 70 ? 6.812 12.792 13.727 1.00 77.50 70 VAL A CA 1
ATOM 533 C C . VAL A 1 70 ? 7.885 13.780 13.284 1.00 77.50 70 VAL A C 1
ATOM 535 O O . VAL A 1 70 ? 9.022 13.694 13.745 1.00 77.50 70 VAL A O 1
ATOM 538 N N . SER A 1 71 ? 7.516 14.767 12.461 1.00 76.56 71 SER A N 1
ATOM 539 C CA . SER A 1 71 ? 8.444 15.799 11.997 1.00 76.56 71 SER A CA 1
ATOM 540 C C . SER A 1 71 ? 9.058 16.572 13.164 1.00 76.56 71 SER A C 1
ATOM 542 O O . SER A 1 71 ? 10.269 16.755 13.187 1.00 76.56 71 SER A O 1
ATOM 544 N N . LYS A 1 72 ? 8.255 16.975 14.158 1.00 74.88 72 LYS A N 1
ATOM 545 C CA . LYS A 1 72 ? 8.748 17.698 15.343 1.00 74.88 72 LYS A CA 1
ATOM 546 C C . LYS A 1 72 ? 9.735 16.876 16.174 1.00 74.88 72 LYS A C 1
ATOM 548 O O . LYS A 1 72 ? 10.676 17.449 16.711 1.00 74.88 72 LYS A O 1
ATOM 553 N N . ARG A 1 73 ? 9.536 15.556 16.284 1.00 72.06 73 ARG A N 1
ATOM 554 C CA . ARG A 1 73 ? 10.478 14.643 16.961 1.00 72.06 73 ARG A CA 1
ATOM 555 C C . ARG A 1 73 ? 11.764 14.429 16.171 1.00 72.06 73 ARG A C 1
ATOM 557 O O . ARG A 1 73 ? 12.818 14.342 16.782 1.00 72.06 73 ARG A O 1
ATOM 564 N N . ALA A 1 74 ? 11.680 14.344 14.846 1.00 72.00 74 ALA A N 1
ATOM 565 C CA . ALA A 1 74 ? 12.847 14.151 13.987 1.00 72.00 74 ALA A CA 1
ATOM 566 C C . ALA A 1 74 ? 13.764 15.385 13.939 1.00 72.00 74 ALA A C 1
ATOM 568 O O . ALA A 1 74 ? 14.960 15.250 13.705 1.00 72.00 74 ALA A O 1
ATOM 569 N N . THR A 1 75 ? 13.210 16.580 14.161 1.00 68.69 75 THR A N 1
ATOM 570 C CA . THR A 1 75 ? 13.956 17.848 14.196 1.00 68.69 75 THR A CA 1
ATOM 571 C C . THR A 1 75 ? 14.252 18.345 15.614 1.00 68.69 75 THR A C 1
ATOM 573 O O . THR A 1 75 ? 14.751 19.459 15.768 1.00 68.69 75 THR A O 1
ATOM 576 N N . ALA A 1 76 ? 13.892 17.582 16.652 1.00 52.97 76 ALA A N 1
ATOM 577 C CA . ALA A 1 76 ? 14.283 17.893 18.023 1.00 52.97 76 ALA A CA 1
ATOM 578 C C . ALA A 1 76 ? 15.793 17.612 18.195 1.00 52.97 76 ALA A C 1
ATOM 580 O O . ALA A 1 76 ? 16.265 16.624 17.631 1.00 52.97 76 ALA A O 1
ATOM 581 N N . PRO A 1 77 ? 16.544 18.483 18.897 1.00 57.62 77 PRO A N 1
ATOM 582 C CA . PRO A 1 77 ? 17.995 18.361 19.051 1.00 57.62 77 PRO A CA 1
ATOM 583 C C . PRO A 1 77 ? 18.424 17.105 19.817 1.00 57.62 77 PRO A C 1
ATOM 585 O O . PRO A 1 77 ? 17.643 16.632 20.677 1.00 57.62 77 PRO A O 1
#

Secondary structure (DSSP, 8-state):
-TT-SSS-THHHHHHHHHHHHH--SSS-------SS--SSTT--HHHHHHHHHHHHHHHHHHHT--HHHHHHHHT--

Sequence (77 aa):
GDSDTRVDPLHARKMAALLQATTGSNKPVLLHYDTKAGHSGGLPVSKQIEDLTDELSFLFWQLGVRAEEVSKRATAP

Foldseek 3Di:
DLAAPPDHPVVQVVVLVVCQVDPPDPDDRDDDDDNPDYDDPDDDPVVVVVVVVVVVVSVCVVVVNDPVVVVCVVPDD

Radius of gyration: 16.04 Å; Cα contacts (8 Å, |Δi|>4): 43; chains: 1; bounding box: 35×32×35 Å